Protein AF-A0A1H4VTL8-F1 (afdb_monomer)

Secondary structure (DSSP, 8-state):
--HHHHHHHHHHHTT--HHHHHHHHHHHHSS---HHHHHHHHTTSSPPPHHHHHHHHHHHT--GGGGSTT--S-EEEE-TTS-EEEE--

Solvent-accessible surface area (backbone atoms only — not comparable to full-atom values): 5038 Å² total; per-residue (Å²): 81,54,58,19,54,51,53,49,50,31,34,53,76,71,70,46,52,54,54,53,51,16,50,50,46,20,70,74,69,75,49,90,46,47,40,70,56,46,52,33,28,41,68,60,78,35,84,72,54,69,75,56,44,52,47,51,24,66,76,31,30,39,71,72,64,45,73,43,90,85,45,74,60,65,48,54,24,45,44,98,87,70,50,73,48,76,47,70,122

InterPro domains:
  IPR001387 Cro/C1-type, helix-turn-helix domain [PF01381] (14-67)
  IPR001387 Cro/C1-type, helix-turn-helix domain [PS50943] (33-67)
  IPR001387 Cro/C1-type, helix-turn-helix domain [cd00093] (11-67)
  IPR010982 Lambda repressor-like, DNA-binding domain superfamily [G3DSA:1.10.260.40] (1-69)
  IPR010982 Lambda repressor-like, DNA-binding domain superfamily [SSF47413] (2-68)

Structure (mmCIF, N/CA/C/O backbone):
data_AF-A0A1H4VTL8-F1
#
_entry.id   AF-A0A1H4VTL8-F1
#
loop_
_atom_site.group_PDB
_atom_site.id
_atom_site.type_symbol
_atom_site.label_atom_id
_atom_site.label_alt_id
_atom_site.label_comp_id
_atom_site.label_asym_id
_atom_site.label_entity_id
_atom_site.label_seq_id
_atom_site.pdbx_PDB_ins_code
_atom_site.Cartn_x
_atom_site.Cartn_y
_atom_site.Cartn_z
_atom_site.occupancy
_atom_site.B_iso_or_equiv
_atom_site.auth_seq_id
_atom_site.auth_comp_id
_atom_site.auth_asym_id
_atom_site.auth_atom_id
_atom_site.pdbx_PDB_model_num
ATOM 1 N N . MET A 1 1 ? 6.890 -1.373 -14.342 1.00 84.12 1 MET A N 1
ATOM 2 C CA . MET A 1 1 ? 6.090 -0.530 -13.418 1.00 84.12 1 MET A CA 1
ATOM 3 C C . MET A 1 1 ? 6.621 -0.674 -12.002 1.00 84.12 1 MET A C 1
ATOM 5 O O . MET A 1 1 ? 6.843 -1.794 -11.567 1.00 84.12 1 MET A O 1
ATOM 9 N N . GLU A 1 2 ? 6.779 0.439 -11.284 1.00 90.44 2 GLU A N 1
ATOM 10 C CA . GLU A 1 2 ? 7.266 0.455 -9.895 1.00 90.44 2 GLU A CA 1
ATOM 11 C C . GLU A 1 2 ? 6.147 0.174 -8.875 1.00 90.44 2 GLU A C 1
ATOM 13 O O . GLU A 1 2 ? 4.999 0.579 -9.084 1.00 90.44 2 GLU A O 1
ATOM 18 N N . PHE A 1 3 ? 6.487 -0.422 -7.722 1.00 93.75 3 PHE A N 1
ATOM 19 C CA . PHE A 1 3 ? 5.536 -0.765 -6.646 1.00 93.75 3 PHE A CA 1
ATOM 20 C C . PHE A 1 3 ? 4.630 0.404 -6.225 1.00 93.75 3 PHE A C 1
ATOM 22 O O . PHE A 1 3 ? 3.427 0.225 -6.025 1.00 93.75 3 PHE A O 1
ATOM 29 N N . GLY A 1 4 ? 5.183 1.616 -6.116 1.00 95.19 4 GLY A N 1
ATOM 30 C CA . GLY A 1 4 ? 4.411 2.812 -5.764 1.00 95.19 4 GLY A CA 1
ATOM 31 C C . GLY A 1 4 ? 3.319 3.139 -6.786 1.00 95.19 4 GLY A C 1
ATOM 32 O O . GLY A 1 4 ? 2.181 3.442 -6.421 1.00 95.19 4 GLY A O 1
ATOM 33 N N . THR A 1 5 ? 3.635 2.986 -8.074 1.00 94.81 5 THR A N 1
ATOM 34 C CA . THR A 1 5 ? 2.675 3.191 -9.168 1.00 94.81 5 THR A CA 1
ATOM 35 C C . THR A 1 5 ? 1.580 2.131 -9.131 1.00 94.81 5 THR A C 1
ATOM 37 O O . THR A 1 5 ? 0.401 2.471 -9.217 1.00 94.81 5 THR A O 1
ATOM 40 N N . VAL A 1 6 ? 1.962 0.869 -8.925 1.00 95.50 6 VAL A N 1
ATOM 41 C CA . VAL A 1 6 ? 1.035 -0.265 -8.802 1.00 95.50 6 VAL A CA 1
ATOM 42 C C . VAL A 1 6 ? 0.085 -0.072 -7.621 1.00 95.50 6 VAL A C 1
ATOM 44 O O . VAL A 1 6 ? -1.125 -0.199 -7.779 1.00 95.50 6 VAL A O 1
ATOM 47 N N . THR A 1 7 ? 0.610 0.337 -6.464 1.00 96.88 7 THR A N 1
ATOM 48 C CA . THR A 1 7 ? -0.187 0.630 -5.262 1.00 96.88 7 THR A CA 1
ATOM 49 C C . THR A 1 7 ? -1.216 1.725 -5.530 1.00 96.88 7 THR A C 1
ATOM 51 O O . THR A 1 7 ? -2.390 1.571 -5.196 1.00 96.88 7 THR A O 1
ATOM 54 N N . ARG A 1 8 ? -0.801 2.817 -6.186 1.00 96.88 8 ARG A N 1
ATOM 55 C CA . ARG A 1 8 ? -1.698 3.921 -6.544 1.00 96.88 8 ARG A CA 1
ATOM 56 C C . ARG A 1 8 ? -2.820 3.458 -7.475 1.00 96.88 8 ARG A C 1
ATOM 58 O O . ARG A 1 8 ? -3.973 3.807 -7.238 1.00 96.88 8 ARG A O 1
ATOM 65 N N . ILE A 1 9 ? -2.488 2.685 -8.512 1.00 95.06 9 ILE A N 1
ATOM 66 C CA . ILE A 1 9 ? -3.471 2.164 -9.473 1.00 95.06 9 ILE A CA 1
ATOM 67 C C . ILE A 1 9 ? -4.445 1.221 -8.770 1.00 95.06 9 ILE A C 1
ATOM 69 O O . ILE A 1 9 ? -5.649 1.450 -8.841 1.00 95.06 9 ILE A O 1
ATOM 73 N N . GLY A 1 10 ? -3.948 0.219 -8.041 1.00 95.38 10 GLY A N 1
ATOM 74 C CA . GLY A 1 10 ? -4.796 -0.742 -7.334 1.00 95.38 10 GLY A CA 1
ATOM 75 C C . GLY A 1 10 ? -5.726 -0.063 -6.332 1.00 95.38 10 GLY A C 1
ATOM 76 O O . GLY A 1 10 ? -6.913 -0.377 -6.261 1.00 95.38 10 GLY A O 1
ATOM 77 N N . ARG A 1 11 ? -5.225 0.950 -5.616 1.00 95.88 11 ARG A N 1
ATOM 78 C CA . ARG A 1 11 ? -6.046 1.771 -4.725 1.00 95.88 11 ARG A CA 1
ATOM 79 C C . ARG A 1 11 ? -7.162 2.497 -5.488 1.00 95.88 11 ARG A C 1
ATOM 81 O O . ARG A 1 11 ? -8.303 2.497 -5.032 1.00 95.88 11 ARG A O 1
ATOM 88 N N . SER A 1 12 ? -6.847 3.103 -6.633 1.00 94.50 12 SER A N 1
ATOM 89 C CA . SER A 1 12 ? -7.837 3.760 -7.496 1.00 94.50 12 SER A CA 1
ATOM 90 C C . SER A 1 12 ? -8.868 2.782 -8.065 1.00 94.50 12 SER A C 1
ATOM 92 O O . SER A 1 12 ? -10.044 3.127 -8.093 1.00 94.50 12 SER A O 1
ATOM 94 N N . VAL A 1 13 ? -8.466 1.563 -8.443 1.00 92.12 13 VAL A N 1
ATOM 95 C CA . VAL A 1 13 ? -9.383 0.492 -8.883 1.00 92.12 13 VAL A CA 1
ATOM 96 C C . VAL A 1 13 ? -10.379 0.132 -7.780 1.00 92.12 13 VAL A C 1
ATOM 98 O O . VAL A 1 13 ? -11.557 -0.058 -8.058 1.00 92.12 13 VAL A O 1
ATOM 101 N N . ARG A 1 14 ? -9.941 0.115 -6.516 1.00 91.88 14 ARG A N 1
ATOM 102 C CA . ARG A 1 14 ? -10.833 -0.102 -5.364 1.00 91.88 14 ARG A CA 1
ATOM 103 C C . ARG A 1 14 ? -11.662 1.117 -4.956 1.00 91.88 14 ARG A C 1
ATOM 105 O O . ARG A 1 14 ? -12.467 1.011 -4.036 1.00 91.88 14 ARG A O 1
ATOM 112 N N . GLY A 1 15 ? -11.455 2.276 -5.583 1.00 94.44 15 GLY A N 1
ATOM 113 C CA . GLY A 1 15 ? -12.096 3.527 -5.174 1.00 94.44 15 GLY A CA 1
ATOM 114 C C . GLY A 1 15 ? -11.639 4.035 -3.802 1.00 94.44 15 GLY A C 1
ATOM 115 O O . GLY A 1 15 ? -12.330 4.841 -3.190 1.00 94.44 15 GLY A O 1
ATOM 116 N N . TRP A 1 16 ? -10.489 3.575 -3.304 1.00 96.88 16 TRP A N 1
ATOM 117 C CA . TRP A 1 16 ? -9.997 3.929 -1.974 1.00 96.88 16 TRP A CA 1
ATOM 118 C C . TRP A 1 16 ? -9.189 5.231 -1.984 1.00 96.88 16 TRP A C 1
ATOM 120 O O . TRP A 1 16 ? -8.407 5.535 -2.890 1.00 96.88 16 TRP A O 1
ATOM 130 N N . SER A 1 17 ? -9.296 5.994 -0.907 1.00 98.19 17 SER A N 1
ATOM 131 C CA . SER A 1 17 ? -8.372 7.064 -0.548 1.00 98.19 17 SER A CA 1
ATOM 132 C C . SER A 1 17 ? -7.085 6.500 0.067 1.00 98.19 17 SER A C 1
ATOM 134 O O . SER A 1 17 ? -7.020 5.365 0.543 1.00 98.19 17 SER A O 1
ATOM 136 N N . GLN A 1 18 ? -6.018 7.304 0.096 1.00 98.19 18 GLN A N 1
ATOM 137 C CA . GLN A 1 18 ? -4.767 6.913 0.768 1.00 98.19 18 GLN A CA 1
ATOM 138 C C . GLN A 1 18 ? -4.970 6.648 2.274 1.00 98.19 18 GLN A C 1
ATOM 140 O O . GLN A 1 18 ? -4.208 5.892 2.872 1.00 98.19 18 GLN A O 1
ATOM 145 N N . GLY A 1 19 ? -5.974 7.286 2.891 1.00 98.19 19 GLY A N 1
ATOM 146 C CA . GLY A 1 19 ? -6.339 7.057 4.290 1.00 98.19 19 GLY A CA 1
ATOM 147 C C . GLY A 1 19 ? -6.998 5.698 4.502 1.00 98.19 19 GLY A C 1
ATOM 148 O O . GLY A 1 19 ? -6.633 4.996 5.439 1.00 98.19 19 GLY A O 1
ATOM 149 N N . GLU A 1 20 ? -7.895 5.297 3.601 1.00 98.38 20 GLU A N 1
ATOM 150 C CA . GLU A 1 20 ? -8.541 3.980 3.645 1.00 98.38 20 GLU A CA 1
ATOM 151 C C . GLU A 1 20 ? -7.537 2.850 3.430 1.00 98.38 20 GLU A C 1
ATOM 153 O O . GLU A 1 20 ? -7.549 1.889 4.192 1.00 98.38 20 GLU A O 1
ATOM 158 N N . LEU A 1 21 ? -6.595 2.997 2.489 1.00 98.00 21 LEU A N 1
ATOM 159 C CA . LEU A 1 21 ? -5.516 2.016 2.336 1.00 98.00 21 LEU A CA 1
ATOM 160 C C . LEU A 1 21 ? -4.664 1.915 3.612 1.00 98.00 21 LEU A C 1
ATOM 162 O O . LEU A 1 21 ? -4.374 0.816 4.075 1.00 98.00 21 LEU A O 1
ATOM 166 N N . ALA A 1 22 ? -4.294 3.048 4.216 1.00 98.00 22 ALA A N 1
ATOM 167 C CA . ALA A 1 22 ? -3.522 3.054 5.457 1.00 98.00 22 ALA A CA 1
ATOM 168 C C . ALA A 1 22 ? -4.273 2.365 6.614 1.00 98.00 22 ALA A C 1
ATOM 170 O O . ALA A 1 22 ? -3.683 1.580 7.362 1.00 98.00 22 ALA A O 1
ATOM 171 N N . ALA A 1 23 ? -5.576 2.627 6.742 1.00 97.88 23 ALA A N 1
ATOM 172 C CA . ALA A 1 23 ? -6.432 1.987 7.734 1.00 97.88 23 ALA A CA 1
ATOM 173 C C . ALA A 1 23 ? -6.554 0.476 7.485 1.00 97.88 23 ALA A C 1
ATOM 175 O O . ALA A 1 23 ? -6.385 -0.304 8.420 1.00 97.88 23 ALA A O 1
ATOM 176 N N . ALA A 1 24 ? -6.764 0.060 6.234 1.00 97.38 24 ALA A N 1
ATOM 177 C CA . ALA A 1 24 ? -6.880 -1.344 5.853 1.00 97.38 24 ALA A CA 1
ATOM 178 C C . ALA A 1 24 ? -5.586 -2.125 6.125 1.00 97.38 24 ALA A C 1
ATOM 180 O O . ALA A 1 24 ? -5.636 -3.205 6.709 1.00 97.38 24 ALA A O 1
ATOM 181 N N . VAL A 1 25 ? -4.421 -1.562 5.785 1.00 96.94 25 VAL A N 1
ATOM 182 C CA . VAL A 1 25 ? -3.127 -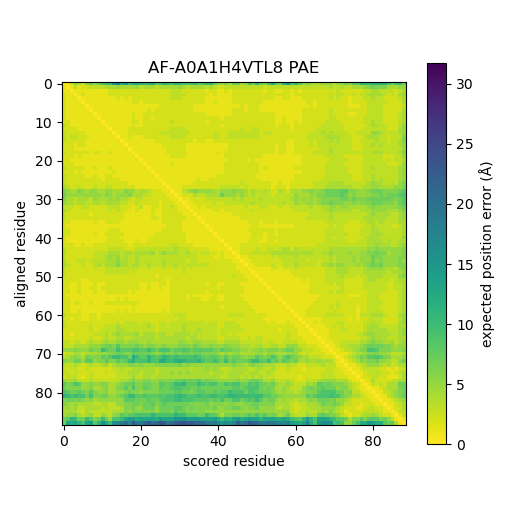2.200 6.082 1.00 96.94 25 VAL A CA 1
ATOM 183 C C . VAL A 1 25 ? -2.911 -2.313 7.591 1.00 96.94 25 VAL A C 1
ATOM 185 O O . VAL A 1 25 ? -2.535 -3.380 8.072 1.00 96.94 25 VAL A O 1
ATOM 188 N N . THR A 1 26 ? -3.215 -1.247 8.343 1.00 97.00 26 THR A N 1
ATOM 189 C CA . THR A 1 26 ? -3.117 -1.253 9.812 1.00 97.00 26 THR A CA 1
ATOM 190 C C . THR A 1 26 ? -4.004 -2.330 10.430 1.00 97.00 26 THR A C 1
ATOM 192 O O . THR A 1 26 ? -3.565 -3.046 11.327 1.00 97.00 26 THR A O 1
ATOM 195 N N . ALA A 1 27 ? -5.239 -2.467 9.942 1.00 97.19 27 ALA A N 1
ATOM 196 C CA . ALA A 1 27 ? -6.179 -3.476 10.415 1.00 97.19 27 ALA A CA 1
ATOM 197 C C . ALA A 1 27 ? -5.721 -4.904 10.078 1.00 97.19 27 ALA A C 1
ATOM 199 O O . ALA A 1 27 ? -5.878 -5.802 10.899 1.00 97.19 27 ALA A O 1
ATOM 200 N N . ALA A 1 28 ? -5.132 -5.111 8.899 1.00 95.81 28 ALA A N 1
ATOM 201 C CA . ALA A 1 28 ? -4.730 -6.433 8.426 1.00 95.81 28 ALA A CA 1
ATOM 202 C C . ALA A 1 28 ? -3.456 -6.971 9.095 1.00 95.81 28 ALA A C 1
ATOM 204 O O . ALA A 1 28 ? -3.329 -8.180 9.270 1.00 95.81 28 ALA A O 1
ATOM 205 N N . ASN A 1 29 ? -2.505 -6.106 9.466 1.00 92.56 29 ASN A N 1
ATOM 206 C CA . ASN A 1 29 ? -1.211 -6.551 10.001 1.00 92.56 29 ASN A CA 1
ATOM 207 C C . ASN A 1 29 ? -0.864 -6.018 11.399 1.00 92.56 29 ASN A C 1
ATOM 209 O O . ASN A 1 29 ? 0.224 -6.297 11.905 1.00 92.56 29 ASN A O 1
ATOM 213 N N . GLY A 1 30 ? -1.756 -5.238 12.017 1.00 90.81 30 GLY A N 1
ATOM 214 C CA . GLY A 1 30 ? -1.581 -4.669 13.356 1.00 90.81 30 GLY A CA 1
ATOM 215 C C . GLY A 1 30 ? -0.494 -3.592 13.461 1.00 90.81 30 GLY A 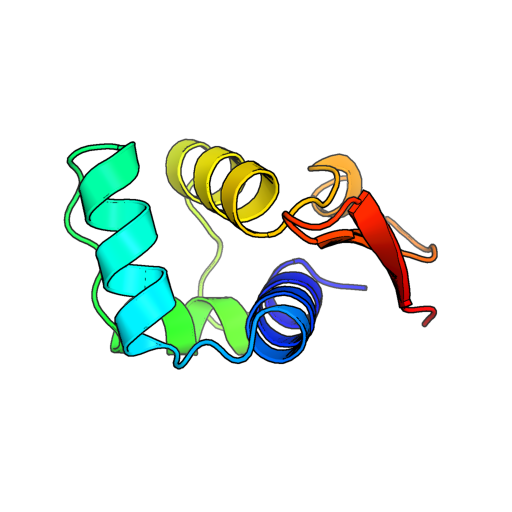C 1
ATOM 216 O O . GLY A 1 30 ? -0.260 -3.061 14.547 1.00 90.81 30 GLY A O 1
ATOM 217 N N . ARG A 1 31 ? 0.190 -3.242 12.363 1.00 90.31 31 ARG A N 1
ATOM 218 C CA . ARG A 1 31 ? 1.235 -2.214 12.339 1.00 90.31 31 ARG A CA 1
ATOM 219 C C . ARG A 1 31 ? 0.641 -0.912 11.846 1.00 90.31 31 ARG A C 1
ATOM 221 O O . ARG A 1 31 ? 0.147 -0.825 10.729 1.00 90.31 31 ARG A O 1
ATOM 228 N N . GLN A 1 32 ? 0.777 0.134 12.652 1.00 93.69 32 GLN A N 1
ATOM 229 C CA . GLN A 1 32 ? 0.255 1.442 12.287 1.00 93.69 32 GLN A CA 1
ATOM 230 C C . GLN A 1 32 ? 0.864 1.942 10.970 1.00 93.69 32 GLN A C 1
ATOM 232 O O . GLN A 1 32 ? 2.076 2.158 10.853 1.00 93.69 32 GLN A O 1
ATOM 237 N N . MET A 1 33 ? -0.008 2.171 9.994 1.00 96.00 33 MET A N 1
ATOM 238 C CA . MET A 1 33 ? 0.290 2.836 8.740 1.00 96.00 33 MET A CA 1
ATOM 239 C C . MET A 1 33 ? -0.452 4.165 8.687 1.00 96.00 33 MET A C 1
ATOM 241 O O . MET A 1 33 ? -1.642 4.253 8.968 1.00 96.00 33 MET A O 1
ATOM 245 N N . SER A 1 34 ? 0.267 5.225 8.328 1.00 96.94 34 SER A N 1
ATOM 246 C CA . SER A 1 34 ? -0.301 6.564 8.198 1.00 96.94 34 SER A CA 1
ATOM 247 C C . SER A 1 34 ? -0.523 6.926 6.732 1.00 96.94 34 SER A C 1
ATOM 249 O O . SER A 1 34 ? 0.249 6.516 5.862 1.00 96.94 34 SER A O 1
ATOM 251 N N . ARG A 1 35 ? -1.526 7.768 6.450 1.00 97.88 35 ARG A N 1
ATOM 252 C CA . ARG A 1 35 ? -1.757 8.322 5.104 1.00 97.88 35 ARG A CA 1
ATOM 253 C C . ARG A 1 35 ? -0.477 8.904 4.468 1.00 97.88 35 ARG A C 1
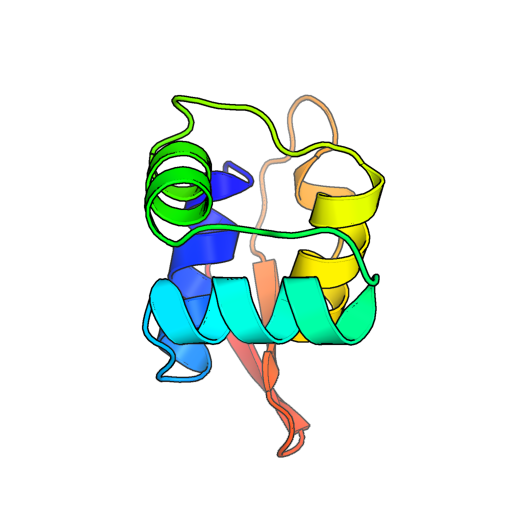ATOM 255 O O . ARG A 1 35 ? -0.193 8.538 3.332 1.00 97.88 35 ARG A O 1
ATOM 262 N N . PRO A 1 36 ? 0.345 9.727 5.159 1.00 98.00 36 PRO A N 1
ATOM 263 C CA . PRO A 1 36 ? 1.601 10.223 4.588 1.00 98.00 36 PRO A CA 1
ATOM 264 C C . PRO A 1 36 ? 2.601 9.118 4.235 1.00 98.00 36 PRO A C 1
ATOM 266 O O . PRO A 1 36 ? 3.406 9.294 3.324 1.00 98.00 36 PRO A O 1
ATOM 269 N N . THR A 1 37 ? 2.574 7.982 4.942 1.00 96.88 37 THR A N 1
ATOM 270 C CA . THR A 1 37 ? 3.405 6.825 4.585 1.00 96.88 37 THR A CA 1
ATOM 271 C C . THR A 1 37 ? 2.962 6.269 3.240 1.00 96.88 37 THR A C 1
ATOM 273 O O . THR A 1 37 ? 3.806 6.130 2.362 1.00 96.88 37 THR A O 1
ATOM 276 N N . VAL A 1 38 ? 1.657 6.061 3.041 1.00 97.69 38 VAL A N 1
ATOM 277 C CA . VAL A 1 38 ? 1.095 5.648 1.745 1.00 97.69 38 VAL A CA 1
ATOM 278 C C . VAL A 1 38 ? 1.459 6.645 0.644 1.00 97.69 38 VAL A C 1
ATOM 280 O O . VAL A 1 38 ? 1.934 6.230 -0.405 1.00 97.69 38 VAL A O 1
ATOM 283 N N . THR A 1 39 ? 1.342 7.956 0.890 1.00 98.19 39 THR A N 1
ATOM 284 C CA . THR A 1 39 ? 1.759 8.980 -0.084 1.00 98.19 39 THR A CA 1
ATOM 285 C C . THR A 1 39 ? 3.224 8.812 -0.501 1.00 98.19 39 THR A C 1
ATOM 287 O O . THR A 1 39 ? 3.530 8.857 -1.689 1.00 98.19 39 THR A O 1
ATOM 290 N N . LYS A 1 40 ? 4.143 8.587 0.449 1.00 98.00 40 LYS A N 1
ATOM 291 C CA . LYS A 1 40 ? 5.569 8.392 0.134 1.00 98.00 40 LYS A CA 1
ATOM 292 C C . LYS A 1 40 ? 5.827 7.099 -0.641 1.00 98.00 40 LYS A C 1
ATOM 294 O O . LYS A 1 40 ? 6.653 7.119 -1.552 1.00 98.00 40 LYS A O 1
ATOM 299 N N . LEU A 1 41 ? 5.111 6.020 -0.304 1.00 96.88 41 LEU A N 1
ATOM 300 C CA . LEU A 1 41 ? 5.163 4.754 -1.043 1.00 96.88 41 LEU A CA 1
ATOM 301 C C . LEU A 1 41 ? 4.712 4.956 -2.495 1.00 96.88 41 LEU A C 1
ATOM 303 O O . LEU A 1 41 ? 5.428 4.572 -3.412 1.00 96.88 41 LEU A O 1
ATOM 307 N N . GLU A 1 42 ? 3.569 5.612 -2.715 1.00 97.12 42 GLU A N 1
ATOM 308 C CA . GLU A 1 42 ? 3.026 5.859 -4.060 1.00 97.12 42 GLU A CA 1
ATOM 309 C C . GLU A 1 42 ? 3.939 6.735 -4.923 1.00 97.12 42 GLU A C 1
ATOM 311 O O . GLU A 1 42 ? 4.032 6.528 -6.130 1.00 97.12 42 GLU A O 1
ATOM 316 N N . LEU A 1 43 ? 4.633 7.694 -4.305 1.00 96.31 43 LEU A N 1
ATOM 317 C CA . LEU A 1 43 ? 5.616 8.547 -4.975 1.00 96.31 43 LEU A CA 1
ATOM 318 C C . LEU A 1 43 ? 6.966 7.852 -5.216 1.00 96.31 43 LEU A C 1
ATOM 320 O O . LEU A 1 43 ? 7.843 8.454 -5.826 1.00 96.31 43 LEU A O 1
ATOM 324 N N . GLY A 1 44 ? 7.181 6.643 -4.686 1.00 94.06 44 GLY A N 1
ATOM 325 C CA . GLY A 1 44 ? 8.482 5.965 -4.733 1.00 94.06 44 GLY A CA 1
ATOM 326 C C . GLY A 1 44 ? 9.572 6.645 -3.894 1.00 94.06 44 GLY A C 1
ATOM 327 O O . GLY A 1 44 ? 10.733 6.267 -3.958 1.00 94.06 44 GLY A O 1
ATOM 328 N N . SER A 1 45 ? 9.209 7.634 -3.069 1.00 95.00 45 SER A N 1
ATOM 329 C CA . SER A 1 45 ? 10.143 8.341 -2.172 1.00 95.00 45 SER A CA 1
ATOM 330 C C . SER A 1 45 ? 10.440 7.561 -0.887 1.00 95.00 45 SER A C 1
ATOM 332 O O . SER A 1 45 ? 11.240 7.988 -0.054 1.00 95.00 45 SER A O 1
ATOM 334 N N . ARG A 1 46 ? 9.776 6.416 -0.706 1.00 93.12 46 ARG A N 1
ATOM 335 C CA . ARG A 1 46 ? 10.022 5.445 0.354 1.00 93.12 46 ARG A CA 1
ATOM 336 C C . ARG A 1 46 ? 9.754 4.046 -0.185 1.00 93.12 46 ARG A C 1
ATOM 338 O O . ARG A 1 46 ? 8.697 3.816 -0.765 1.00 93.12 46 ARG A O 1
ATOM 345 N N . GLU A 1 47 ? 10.653 3.111 0.092 1.00 91.12 47 GLU A N 1
ATOM 346 C CA . GLU A 1 47 ? 10.416 1.695 -0.185 1.00 91.12 47 GLU A CA 1
ATOM 347 C C . GLU A 1 47 ? 9.470 1.067 0.852 1.00 91.12 47 GLU A C 1
ATOM 349 O O . GLU A 1 47 ? 9.524 1.408 2.048 1.00 91.12 47 GLU A O 1
ATOM 354 N N . PRO A 1 48 ? 8.584 0.148 0.432 1.00 91.88 48 PRO A N 1
ATOM 355 C CA . PRO A 1 48 ? 7.746 -0.585 1.362 1.00 91.88 48 PRO A CA 1
ATOM 356 C C . PRO A 1 48 ? 8.595 -1.554 2.185 1.00 91.88 48 PRO A C 1
ATOM 358 O O . PRO A 1 48 ? 9.514 -2.202 1.690 1.00 91.88 48 PRO A O 1
ATOM 361 N N . ARG A 1 49 ? 8.242 -1.724 3.461 1.00 93.25 49 ARG A N 1
ATOM 362 C CA . ARG A 1 49 ? 8.743 -2.877 4.218 1.00 93.25 49 ARG A CA 1
ATOM 363 C C . ARG A 1 49 ? 8.062 -4.121 3.654 1.00 93.25 49 ARG A C 1
ATOM 365 O O . ARG A 1 49 ? 6.861 -4.073 3.408 1.00 93.25 49 ARG A O 1
ATOM 372 N N . LEU A 1 50 ? 8.778 -5.237 3.532 1.00 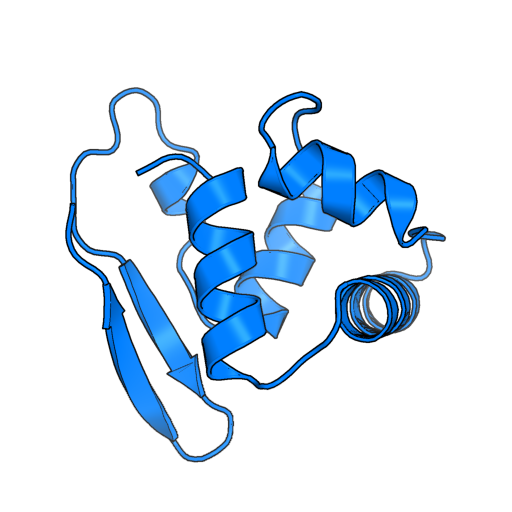93.31 50 LEU A N 1
ATOM 373 C CA . LEU A 1 50 ? 8.215 -6.462 2.951 1.00 93.31 50 LEU A CA 1
ATOM 374 C C . LEU A 1 50 ? 6.870 -6.901 3.582 1.00 93.31 50 LEU A C 1
ATOM 376 O O . LEU A 1 50 ? 5.951 -7.192 2.821 1.00 93.31 50 LEU A O 1
ATOM 380 N N . PRO A 1 51 ? 6.668 -6.852 4.919 1.00 94.44 51 PRO A N 1
ATOM 381 C CA . PRO A 1 51 ? 5.364 -7.173 5.510 1.00 94.44 51 PRO A CA 1
ATOM 382 C C . PRO A 1 51 ? 4.231 -6.230 5.086 1.00 94.44 51 PRO A C 1
ATOM 384 O O . PRO A 1 51 ? 3.087 -6.651 4.975 1.00 94.44 51 PRO A O 1
ATOM 387 N N . ASP A 1 52 ? 4.540 -4.953 4.852 1.00 95.12 52 ASP A N 1
ATOM 388 C CA . ASP A 1 52 ? 3.555 -3.987 4.366 1.00 95.12 52 ASP A CA 1
ATOM 389 C C . ASP A 1 52 ? 3.263 -4.228 2.880 1.00 95.12 52 ASP A C 1
ATOM 391 O O . ASP A 1 52 ? 2.114 -4.142 2.464 1.00 95.12 52 ASP A O 1
ATOM 395 N N . ALA A 1 53 ? 4.287 -4.569 2.089 1.00 96.31 53 ALA A N 1
ATOM 396 C CA . ALA A 1 53 ? 4.129 -4.874 0.671 1.00 96.31 53 ALA A CA 1
ATOM 397 C C . ALA A 1 53 ? 3.219 -6.084 0.445 1.00 96.31 53 ALA A C 1
ATOM 399 O O . ALA A 1 53 ? 2.328 -5.998 -0.392 1.00 96.31 53 ALA A O 1
ATOM 400 N N . ILE A 1 54 ? 3.415 -7.167 1.210 1.00 96.44 54 ILE A N 1
ATOM 401 C CA . ILE A 1 54 ? 2.567 -8.370 1.162 1.00 96.44 54 ILE A CA 1
ATOM 402 C C . ILE A 1 54 ? 1.106 -7.989 1.401 1.00 96.44 54 ILE A C 1
ATOM 404 O O . ILE A 1 54 ? 0.242 -8.272 0.583 1.00 96.44 54 ILE A O 1
ATOM 408 N N . VAL A 1 55 ? 0.850 -7.250 2.479 1.00 97.12 55 VAL A N 1
ATOM 409 C CA . VAL A 1 55 ? -0.509 -6.864 2.866 1.00 97.12 55 VAL A CA 1
ATOM 410 C C . VAL A 1 55 ? -1.138 -5.925 1.840 1.00 97.12 55 VAL A C 1
ATOM 412 O O . VAL A 1 55 ? -2.312 -6.066 1.529 1.00 97.12 55 VAL A O 1
ATOM 415 N N . ILE A 1 56 ? -0.377 -4.980 1.283 1.00 97.06 56 ILE A N 1
ATOM 416 C CA . ILE A 1 56 ? -0.858 -4.094 0.214 1.00 97.06 56 ILE A CA 1
ATOM 417 C C . ILE A 1 56 ? -1.187 -4.897 -1.051 1.00 97.06 56 ILE A C 1
ATOM 419 O O . ILE A 1 56 ? -2.213 -4.636 -1.673 1.00 97.06 56 ILE A O 1
ATOM 423 N N . ALA A 1 57 ? -0.343 -5.858 -1.427 1.00 96.75 57 ALA A N 1
ATOM 424 C CA . ALA A 1 57 ? -0.553 -6.718 -2.587 1.00 96.75 57 ALA A CA 1
ATOM 425 C C . ALA A 1 57 ? -1.830 -7.557 -2.439 1.00 96.75 57 ALA A C 1
ATOM 427 O O . ALA A 1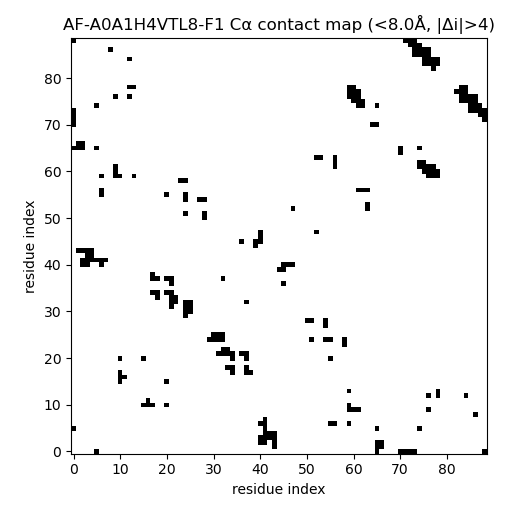 57 ? -2.682 -7.521 -3.326 1.00 96.75 57 ALA A O 1
ATOM 428 N N . ASP A 1 58 ? -2.029 -8.187 -1.280 1.00 96.00 58 ASP A N 1
ATOM 429 C CA . ASP A 1 58 ? -3.242 -8.949 -0.964 1.00 96.00 58 ASP A CA 1
ATOM 430 C C . ASP A 1 58 ? -4.487 -8.045 -0.935 1.00 96.00 58 ASP A C 1
ATOM 432 O O . ASP A 1 58 ? -5.522 -8.344 -1.538 1.00 96.00 58 ASP A O 1
ATOM 436 N N . LEU A 1 59 ? -4.381 -6.885 -0.279 1.00 95.75 59 LEU A N 1
ATOM 437 C CA . LEU A 1 59 ? -5.461 -5.903 -0.186 1.00 95.75 59 LEU A CA 1
ATOM 438 C C . LEU A 1 59 ? -5.764 -5.199 -1.500 1.00 95.75 59 LEU A C 1
ATOM 440 O O . LEU A 1 59 ? -6.778 -4.525 -1.553 1.00 95.75 59 LEU A O 1
ATOM 444 N N . LEU A 1 60 ? -4.926 -5.261 -2.527 1.00 95.75 60 LEU A N 1
ATOM 445 C CA . LEU A 1 60 ? -5.200 -4.625 -3.820 1.00 95.75 60 LEU A CA 1
ATOM 446 C C . LEU A 1 60 ? -5.304 -5.646 -4.959 1.00 95.75 60 LEU A C 1
ATOM 448 O O . LEU A 1 60 ? -5.668 -5.274 -6.071 1.00 95.75 60 LEU A O 1
ATOM 452 N N . GLY A 1 61 ? -5.056 -6.924 -4.668 1.00 94.69 61 GLY A N 1
ATOM 453 C CA . GLY A 1 61 ? -5.214 -8.038 -5.589 1.00 94.69 61 GLY A CA 1
ATOM 454 C C . GLY A 1 61 ? -4.155 -8.095 -6.686 1.00 94.69 61 GLY A C 1
ATOM 455 O O . GLY A 1 61 ? -4.508 -8.434 -7.809 1.00 94.69 61 GLY A O 1
ATOM 456 N N . PHE A 1 62 ? -2.894 -7.756 -6.397 1.00 95.44 62 PHE A N 1
ATOM 457 C CA . PHE A 1 62 ? -1.794 -7.847 -7.370 1.00 95.44 62 PHE A CA 1
ATOM 458 C C . PHE A 1 62 ? -0.638 -8.730 -6.870 1.00 95.44 62 PHE A C 1
ATOM 460 O O . PHE A 1 62 ? -0.509 -8.982 -5.677 1.00 95.44 62 PHE A O 1
ATOM 467 N N . SER A 1 63 ? 0.229 -9.195 -7.779 1.00 94.38 63 SER A N 1
ATOM 468 C CA . SER A 1 63 ? 1.393 -10.033 -7.435 1.00 94.38 63 SER A CA 1
ATOM 469 C C . SER A 1 63 ? 2.592 -9.218 -6.934 1.00 94.38 63 SER A C 1
ATOM 471 O O . SER A 1 63 ? 2.973 -8.214 -7.537 1.00 94.38 63 SER A O 1
ATOM 473 N N . LEU A 1 64 ? 3.290 -9.715 -5.907 1.00 94.44 64 LEU A N 1
ATOM 474 C CA . LEU A 1 64 ? 4.570 -9.155 -5.444 1.00 94.44 64 LEU A CA 1
ATOM 475 C C . LEU A 1 64 ? 5.716 -9.269 -6.457 1.00 94.44 64 LEU A C 1
ATOM 477 O O . LEU A 1 64 ? 6.789 -8.719 -6.213 1.00 94.44 64 LEU A O 1
ATOM 481 N N . ASP A 1 65 ? 5.504 -9.918 -7.605 1.00 92.81 65 ASP A N 1
ATOM 482 C CA . ASP A 1 65 ? 6.468 -9.945 -8.709 1.00 92.81 65 ASP A CA 1
ATOM 483 C C . ASP A 1 65 ? 6.919 -8.547 -9.148 1.00 92.81 65 ASP A C 1
ATOM 485 O O . ASP A 1 65 ? 8.031 -8.397 -9.647 1.00 92.81 65 ASP A O 1
ATOM 489 N N . VAL A 1 66 ? 6.108 -7.516 -8.889 1.00 92.00 66 VAL A N 1
ATOM 490 C CA . VAL A 1 66 ? 6.446 -6.105 -9.133 1.00 92.00 66 VAL A CA 1
ATOM 491 C C . VAL A 1 66 ? 7.661 -5.611 -8.338 1.00 92.00 66 VAL A C 1
ATOM 493 O O . VAL A 1 66 ? 8.227 -4.578 -8.678 1.00 92.00 66 VAL A O 1
ATOM 496 N N . LEU A 1 67 ? 8.066 -6.321 -7.278 1.00 92.00 67 LEU A N 1
ATOM 497 C CA . LEU A 1 67 ? 9.286 -6.035 -6.513 1.00 92.00 67 LEU A CA 1
ATOM 498 C C . LEU A 1 67 ? 10.534 -6.705 -7.106 1.00 92.00 67 LEU A C 1
ATOM 500 O O . LEU A 1 67 ? 11.641 -6.458 -6.626 1.00 92.00 67 LEU A O 1
ATOM 504 N N . LYS A 1 68 ? 10.391 -7.573 -8.118 1.00 91.06 68 LYS A N 1
ATOM 505 C CA . LYS A 1 68 ? 11.540 -8.234 -8.744 1.00 91.06 68 LYS A CA 1
ATOM 506 C C . LYS A 1 68 ? 12.401 -7.201 -9.481 1.00 91.06 68 LYS A C 1
ATOM 508 O O . LYS A 1 68 ? 11.863 -6.394 -10.244 1.00 91.06 68 LYS A O 1
ATOM 513 N N . PRO A 1 69 ? 13.736 -7.247 -9.325 1.00 86.38 69 PRO A N 1
ATOM 514 C CA . PRO A 1 69 ? 14.633 -6.396 -10.095 1.00 86.38 69 PRO A CA 1
ATOM 515 C C . PRO A 1 69 ? 14.375 -6.533 -11.598 1.00 86.38 69 PRO A C 1
ATOM 517 O O . PRO A 1 69 ? 14.338 -7.641 -12.131 1.00 86.38 69 PRO A O 1
ATOM 520 N N . GLY A 1 70 ? 14.188 -5.400 -12.276 1.00 84.69 70 GLY A N 1
ATOM 521 C CA . GLY A 1 70 ? 13.941 -5.373 -13.718 1.00 84.69 70 GLY A CA 1
ATOM 522 C C . GLY A 1 70 ? 12.535 -5.806 -14.142 1.00 84.69 70 GLY A C 1
ATOM 523 O O . GLY A 1 70 ? 12.341 -6.078 -15.325 1.00 84.69 70 GLY A O 1
ATOM 524 N N . PHE A 1 71 ? 11.556 -5.864 -13.229 1.00 86.25 71 PHE A N 1
ATOM 525 C CA . PHE A 1 71 ? 10.170 -6.156 -13.590 1.00 86.25 71 PHE A CA 1
ATOM 526 C C . PHE A 1 71 ? 9.643 -5.175 -14.657 1.00 86.25 71 PHE A C 1
ATOM 528 O O . PHE A 1 71 ? 9.502 -3.967 -14.436 1.00 86.25 71 PHE A O 1
ATOM 535 N N . ARG A 1 72 ? 9.322 -5.729 -15.828 1.00 82.19 72 ARG A N 1
ATOM 536 C CA . ARG A 1 72 ? 8.674 -5.064 -1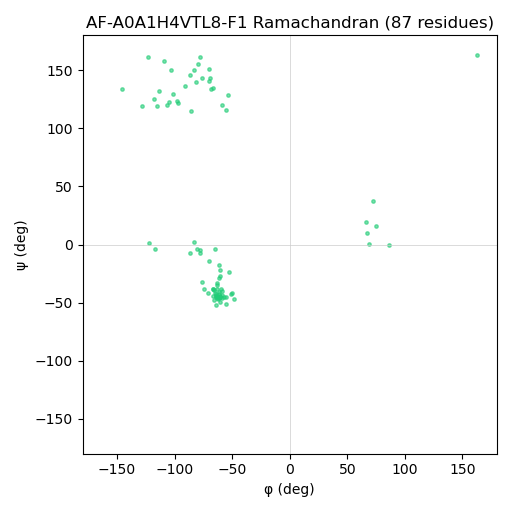6.963 1.00 82.19 72 ARG A CA 1
ATOM 537 C C . ARG A 1 72 ? 7.480 -5.919 -17.345 1.00 82.19 72 ARG A C 1
ATOM 539 O O . ARG A 1 72 ? 7.640 -7.100 -17.645 1.00 82.19 72 ARG A O 1
ATOM 546 N N . GLY A 1 73 ? 6.283 -5.356 -17.277 1.00 83.94 73 GLY A N 1
ATOM 547 C CA . GLY A 1 73 ? 5.079 -6.133 -17.515 1.00 83.94 73 GLY A CA 1
ATOM 548 C C . GLY A 1 73 ? 3.820 -5.468 -16.999 1.00 83.94 73 GLY A C 1
ATOM 549 O O . GLY A 1 73 ? 3.855 -4.549 -16.177 1.00 83.94 73 GLY A O 1
ATOM 550 N N . ALA A 1 74 ? 2.702 -5.967 -17.513 1.00 88.06 74 ALA A N 1
ATOM 551 C CA . ALA A 1 74 ? 1.390 -5.601 -17.025 1.00 88.06 74 ALA A CA 1
ATOM 552 C C . ALA A 1 74 ? 1.143 -6.187 -15.630 1.00 88.06 74 ALA A C 1
ATOM 554 O O . ALA A 1 74 ? 1.664 -7.248 -15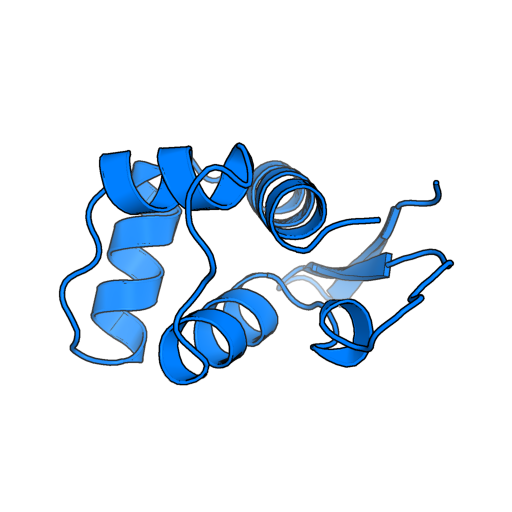.283 1.00 88.06 74 ALA A O 1
ATOM 555 N N . VAL A 1 75 ? 0.328 -5.487 -14.852 1.00 92.94 75 VAL A N 1
ATOM 556 C CA . VAL A 1 75 ? -0.115 -5.897 -13.525 1.00 92.94 75 VAL A CA 1
ATOM 557 C C . VAL A 1 75 ? -1.623 -6.054 -13.554 1.00 92.94 75 VAL A C 1
ATOM 559 O O . VAL A 1 75 ? -2.343 -5.132 -13.938 1.00 92.94 75 VAL A O 1
ATOM 562 N N . ASP A 1 76 ? -2.083 -7.230 -13.153 1.00 93.50 76 ASP A N 1
ATOM 563 C CA . ASP A 1 76 ? -3.496 -7.521 -12.970 1.00 93.50 76 ASP A CA 1
ATOM 564 C C . ASP A 1 76 ? -3.893 -7.216 -11.520 1.00 93.50 76 ASP A C 1
ATOM 566 O O . ASP A 1 76 ? -3.161 -7.549 -10.586 1.00 93.50 76 ASP A O 1
ATOM 570 N N . PHE A 1 77 ? -5.047 -6.576 -11.349 1.00 92.38 77 PHE A N 1
ATOM 571 C CA . PHE A 1 77 ? -5.658 -6.269 -10.061 1.00 92.38 77 PHE A CA 1
ATOM 572 C C . PHE A 1 77 ? -6.971 -7.031 -9.933 1.00 92.38 77 PHE A C 1
ATOM 574 O O . PHE A 1 77 ? -7.892 -6.808 -10.719 1.00 92.38 77 PHE A O 1
ATOM 581 N N . ALA A 1 78 ? -7.068 -7.899 -8.932 1.00 89.50 78 ALA A N 1
ATOM 582 C CA . ALA A 1 78 ? -8.302 -8.580 -8.572 1.00 89.50 78 ALA A CA 1
ATOM 583 C C . ALA A 1 78 ? -9.139 -7.711 -7.620 1.00 89.50 78 ALA A C 1
ATOM 585 O O . ALA A 1 78 ? -8.751 -7.422 -6.477 1.00 89.50 78 ALA A O 1
ATOM 586 N N . ALA A 1 79 ? -10.310 -7.296 -8.092 1.00 80.31 79 ALA A N 1
ATOM 587 C CA . ALA A 1 79 ? -11.321 -6.658 -7.269 1.00 80.31 79 ALA A CA 1
ATOM 588 C C . ALA A 1 79 ? -12.116 -7.709 -6.459 1.00 80.31 79 ALA A C 1
ATOM 590 O O . ALA A 1 79 ? -12.192 -8.874 -6.859 1.00 80.31 79 ALA A O 1
ATOM 591 N N . PRO A 1 80 ? -12.720 -7.329 -5.313 1.00 74.94 80 PRO A N 1
ATOM 592 C CA . PRO A 1 80 ? -13.477 -8.262 -4.468 1.00 74.94 80 PRO A CA 1
ATOM 593 C C . PRO A 1 80 ? -14.690 -8.913 -5.151 1.00 74.94 80 PRO A C 1
ATOM 595 O O . PRO A 1 80 ? -15.146 -9.961 -4.708 1.00 74.94 80 PRO A O 1
ATOM 598 N N . ASP A 1 81 ? -15.213 -8.296 -6.211 1.00 82.88 81 ASP A N 1
ATOM 599 C CA . ASP A 1 81 ? -16.327 -8.794 -7.025 1.00 82.88 81 ASP A CA 1
ATOM 600 C C . ASP A 1 81 ? -15.887 -9.802 -8.108 1.00 82.88 81 ASP A C 1
ATOM 602 O O . ASP A 1 81 ? -16.713 -10.269 -8.889 1.00 82.88 81 ASP A O 1
ATOM 606 N N . GLY A 1 82 ? -14.595 -10.147 -8.158 1.00 80.44 82 GLY A N 1
ATOM 607 C CA . GLY A 1 82 ? -14.014 -11.045 -9.156 1.00 80.44 82 GLY A CA 1
ATOM 608 C C . GLY A 1 82 ? -13.596 -10.353 -10.455 1.00 80.44 82 GLY A C 1
ATOM 609 O O . GLY A 1 82 ? -13.051 -11.014 -11.341 1.00 80.44 82 GLY A O 1
ATOM 610 N N . THR A 1 83 ? -13.796 -9.038 -10.580 1.00 85.81 83 THR A N 1
ATOM 611 C CA . THR A 1 83 ? -13.333 -8.274 -11.740 1.00 85.81 83 THR A CA 1
ATOM 612 C C . THR A 1 83 ? -11.806 -8.207 -11.750 1.00 85.81 83 THR A C 1
ATOM 614 O O . THR A 1 83 ? -11.179 -7.891 -10.738 1.00 85.81 83 THR A O 1
ATOM 617 N N . VAL A 1 84 ? -11.194 -8.464 -12.909 1.00 89.19 84 VAL A N 1
ATOM 618 C CA . VAL A 1 84 ? -9.749 -8.301 -13.113 1.00 89.19 84 VAL A CA 1
ATOM 619 C C . VAL A 1 84 ? -9.495 -7.067 -13.967 1.00 89.19 84 VAL A C 1
ATOM 621 O O . VAL A 1 84 ? -9.951 -6.985 -15.108 1.00 89.19 84 VAL A O 1
ATOM 624 N N . VAL A 1 85 ? -8.746 -6.110 -13.422 1.00 89.69 85 VAL A N 1
ATOM 625 C CA . VAL A 1 85 ? -8.308 -4.910 -14.142 1.00 89.69 85 VAL A CA 1
ATOM 626 C C . VAL A 1 85 ? -6.835 -5.050 -14.487 1.00 89.69 85 VAL A C 1
ATOM 628 O O . VAL A 1 85 ? -6.005 -5.205 -13.597 1.00 89.69 85 VAL A O 1
ATOM 631 N N . ARG A 1 86 ? -6.497 -4.958 -15.774 1.00 90.00 86 ARG A N 1
ATOM 632 C CA . ARG A 1 86 ? -5.111 -5.016 -16.247 1.00 90.00 86 ARG A CA 1
ATOM 633 C C . ARG A 1 86 ? -4.558 -3.612 -16.461 1.00 90.00 86 ARG A C 1
ATOM 635 O O . ARG A 1 86 ? -5.092 -2.859 -17.271 1.00 90.00 86 ARG A O 1
ATOM 642 N N . ALA A 1 87 ? -3.466 -3.278 -15.783 1.00 86.88 87 ALA A N 1
ATOM 643 C CA . ALA A 1 87 ? -2.657 -2.100 -16.08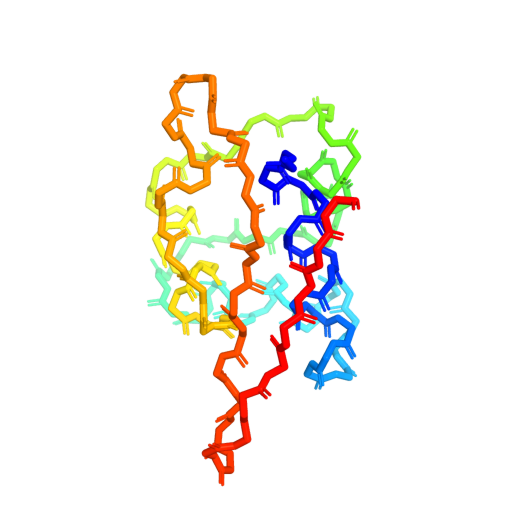3 1.00 86.88 87 ALA A CA 1
ATOM 644 C C . ALA A 1 87 ? -1.408 -2.524 -16.861 1.00 86.88 87 ALA A C 1
ATOM 646 O O . ALA A 1 87 ? -0.710 -3.439 -16.436 1.00 86.88 87 ALA A O 1
ATOM 647 N N . ALA A 1 88 ? -1.113 -1.874 -17.983 1.00 78.00 88 ALA A N 1
ATOM 648 C CA . ALA A 1 88 ? 0.127 -2.060 -18.739 1.00 78.00 88 ALA A CA 1
ATOM 649 C C . ALA A 1 88 ? 1.025 -0.817 -18.605 1.00 78.00 88 ALA A C 1
ATOM 651 O O . ALA A 1 88 ? 0.527 0.247 -18.234 1.00 78.00 88 ALA A O 1
ATOM 652 N N . GLU A 1 89 ? 2.334 -0.985 -18.840 1.00 60.31 89 GLU A N 1
ATOM 653 C CA . GLU A 1 89 ? 3.288 0.139 -18.948 1.00 60.31 89 GLU A CA 1
ATOM 654 C C . GLU A 1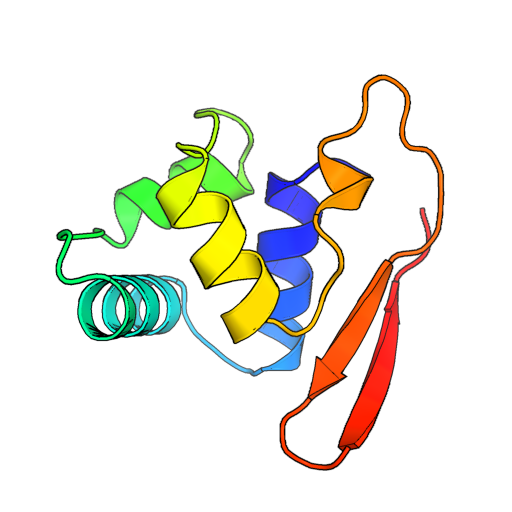 89 ? 2.931 1.087 -20.098 1.00 60.31 89 GLU A C 1
ATOM 656 O O . GLU A 1 89 ? 2.487 0.588 -21.158 1.00 60.31 89 GLU A O 1
#

Organism: Tsukamurella tyrosinosolvens (NCBI:txid57704)

Sequence (89 aa):
MEFGTVTRIGRSVRGWSQGELAAAVTAANGRQMSRPTVTKLELGSREPRLPDAIVIADLLGFSLDVLKPGFRGAVDFAAPDGTVVRAAE

pLDDT: mean 92.69, std 6.12, range [60.31, 98.38]

Nearest PDB structures (foldseek):
  3d1n-assembly3_J  TM=7.851E-01  e=1.192E-02  Homo sapiens
  9dzm-assembly1_D  TM=7.269E-01  e=1.117E-02  Homo sapiens
  3d1n-assembly3_I  TM=7.943E-01  e=2.276E-02  Homo sapiens
  8bx1-assembly1_A  TM=7.177E-01  e=2.000E-02  Mus musculus
  1o4x-assembly1_A  TM=7.671E-01  e=4.344E-02  Homo sapiens

Radius of gyration: 11.95 Å; Cα contacts (8 Å, |Δi|>4): 133; chains: 1; bounding box: 31×21×32 Å

Mean predicted aligned error: 3.16 Å

Foldseek 3Di:
DALLCVLVVLCVVQVHQLQRLQVQLCVVQVDRGHSVNNVCSNVVVDPDDPSSSVSSCVVSVWDPCNVDPPDAFWIWTQDPVRDIDIDHD